Protein AF-A0A929A6B3-F1 (afdb_monomer_lite)

pLDDT: mean 87.48, std 12.08, range [42.75, 97.12]

Foldseek 3Di:
DDDDDPPDDDDDPVRVVLLVVLLVLLLVCCPVLAHEPVSVVVSVCSCCVVPDHDPSSVVSNVVSNCVRPNPDDGHYDDPDDD

Secondary structure (DSSP, 8-state):
-----TTPPPPPHHHHHHHHHHHHHHHHTTTTSEE-HHHHHHHHHHHTTTSS--HHHHHHHHHHHHHHHTTSPPEE------

Sequence (82 aa):
MLVERPNAKPLSLEEISQLETLRSVVEHALEDGQFSIYERERIQSLIWADGKVTYEELRTMNEAIYSVMGDIPPEFEWRRFD

Structure (mmCIF, N/CA/C/O backbone):
data_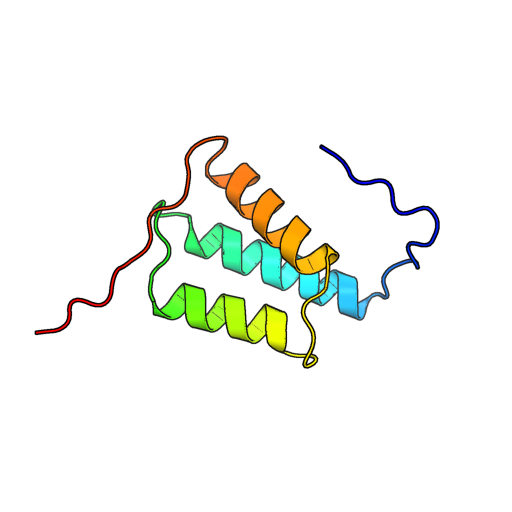AF-A0A929A6B3-F1
#
_entry.id   AF-A0A929A6B3-F1
#
loop_
_atom_site.group_PDB
_atom_site.id
_atom_site.type_symbol
_atom_site.label_atom_id
_atom_site.label_alt_id
_atom_site.label_comp_id
_atom_site.label_asym_id
_atom_site.label_entity_id
_atom_site.label_seq_id
_atom_site.pdbx_PDB_ins_code
_atom_site.Cartn_x
_atom_site.Cartn_y
_atom_site.Cartn_z
_atom_site.occupancy
_atom_site.B_iso_or_equiv
_atom_site.auth_seq_id
_atom_site.auth_comp_id
_atom_site.auth_asym_id
_atom_site.auth_atom_id
_atom_site.pdbx_PDB_model_num
ATOM 1 N N . MET A 1 1 ? -10.106 14.074 -4.864 1.00 42.75 1 MET A N 1
ATOM 2 C CA . MET A 1 1 ? -11.418 14.290 -4.210 1.00 42.75 1 MET A CA 1
ATOM 3 C C . MET A 1 1 ? -11.440 13.444 -2.944 1.00 42.75 1 MET A C 1
ATOM 5 O O . MET A 1 1 ? -11.369 12.229 -3.060 1.00 42.75 1 MET A O 1
ATOM 9 N N . LEU A 1 2 ? -11.432 14.060 -1.758 1.00 47.25 2 LEU A N 1
ATOM 10 C CA . LEU A 1 2 ? -11.538 13.338 -0.484 1.00 47.25 2 LEU A CA 1
ATOM 11 C C . LEU A 1 2 ? -13.019 13.017 -0.254 1.00 4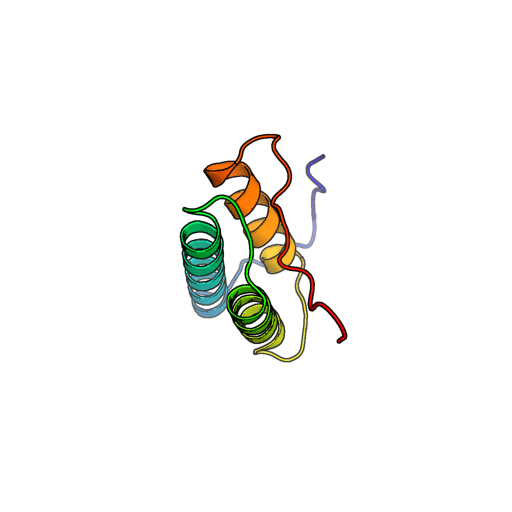7.25 2 LEU A C 1
ATOM 13 O O . LEU A 1 2 ? -13.841 13.925 -0.171 1.00 47.25 2 LEU A O 1
ATOM 17 N N . VAL A 1 3 ? -13.375 11.734 -0.238 1.00 56.91 3 VAL A N 1
ATOM 18 C CA . VAL A 1 3 ? -14.734 11.297 0.103 1.00 56.91 3 VAL A CA 1
ATOM 19 C C . VAL A 1 3 ? -14.822 11.263 1.625 1.00 56.91 3 VAL A C 1
ATOM 21 O O . VAL A 1 3 ? -14.236 10.382 2.252 1.00 56.91 3 VAL A O 1
ATOM 24 N N . GLU A 1 4 ? -15.522 12.222 2.231 1.00 54.53 4 GLU A N 1
ATOM 25 C CA . GLU A 1 4 ? -15.763 12.205 3.676 1.00 54.53 4 GLU A CA 1
ATOM 26 C C . GLU A 1 4 ? -16.712 11.058 4.048 1.00 54.53 4 GLU A C 1
ATOM 28 O O . GLU A 1 4 ? -17.772 10.876 3.444 1.00 54.53 4 GLU A O 1
ATOM 33 N N . ARG A 1 5 ? -16.319 10.259 5.048 1.00 62.62 5 ARG A N 1
ATOM 34 C CA . ARG A 1 5 ? -17.084 9.109 5.547 1.00 62.62 5 ARG A CA 1
ATOM 35 C C . ARG A 1 5 ? -17.572 9.392 6.969 1.00 62.62 5 ARG A C 1
ATOM 37 O O . ARG A 1 5 ? -16.888 9.022 7.920 1.00 62.62 5 ARG A O 1
ATOM 44 N N . PRO A 1 6 ? -18.763 9.994 7.140 1.00 57.19 6 PRO A N 1
ATOM 45 C CA . PRO A 1 6 ? -19.281 10.372 8.459 1.00 57.19 6 PRO A CA 1
ATOM 46 C C . PRO A 1 6 ? -19.544 9.184 9.409 1.00 57.19 6 PRO A C 1
ATOM 48 O O . PRO A 1 6 ? -19.744 9.402 10.597 1.00 57.19 6 PRO A O 1
ATOM 51 N N . ASN A 1 7 ? -19.492 7.938 8.913 1.00 62.72 7 ASN A N 1
ATOM 52 C CA . ASN A 1 7 ? -19.608 6.698 9.696 1.00 62.72 7 ASN A CA 1
ATOM 53 C C . ASN A 1 7 ? -18.322 5.846 9.691 1.00 62.72 7 ASN A C 1
ATOM 55 O O . ASN A 1 7 ? -18.389 4.636 9.925 1.00 62.72 7 ASN A O 1
ATOM 59 N N . ALA A 1 8 ? -17.158 6.426 9.375 1.00 70.19 8 ALA A N 1
ATOM 60 C CA . ALA A 1 8 ? -15.896 5.698 9.458 1.00 70.19 8 ALA A CA 1
ATOM 61 C C . ALA A 1 8 ? -15.651 5.257 10.907 1.00 70.19 8 ALA A C 1
ATOM 63 O O . ALA A 1 8 ? -15.556 6.080 11.819 1.00 70.19 8 ALA A O 1
ATOM 64 N N . LYS A 1 9 ? -15.577 3.942 11.123 1.00 78.31 9 LYS A N 1
ATOM 65 C CA . LYS A 1 9 ? -15.126 3.405 12.404 1.00 78.31 9 LYS A CA 1
ATOM 66 C C . LYS A 1 9 ? -13.623 3.661 12.534 1.00 78.31 9 LYS A C 1
ATOM 68 O O . LYS A 1 9 ? -12.924 3.615 11.521 1.00 78.31 9 LYS A O 1
ATOM 73 N N . PRO A 1 10 ? -13.118 3.921 13.749 1.00 81.62 10 PRO A N 1
ATOM 74 C CA . PRO A 1 10 ? -11.682 3.935 13.971 1.00 81.62 10 PRO A CA 1
ATOM 75 C C . PRO A 1 10 ? -11.104 2.565 13.606 1.00 81.62 10 PRO A C 1
ATOM 77 O O . PRO A 1 10 ? -11.690 1.537 13.951 1.00 81.62 10 PRO A O 1
ATOM 80 N N . LEU A 1 11 ? -9.972 2.577 12.905 1.00 84.75 11 LEU A N 1
ATOM 81 C CA . LEU A 1 11 ? -9.231 1.365 12.577 1.00 84.75 11 LEU A CA 1
ATOM 82 C C . LEU A 1 11 ? -8.654 0.745 13.851 1.00 84.75 11 LEU A C 1
ATOM 84 O O . LEU A 1 11 ? -8.189 1.445 14.755 1.00 84.75 11 LEU A O 1
ATOM 88 N N . SER A 1 12 ? -8.687 -0.577 13.909 1.00 88.44 12 SER A N 1
ATOM 89 C CA . SER A 1 12 ? -7.964 -1.370 14.894 1.00 88.44 12 SER A CA 1
ATOM 90 C C . SER A 1 12 ? -6.451 -1.299 14.661 1.00 88.44 12 SER A C 1
ATOM 92 O O . SER A 1 12 ? -5.977 -0.924 13.589 1.00 88.44 12 SER A O 1
ATOM 94 N N . LEU A 1 13 ? -5.669 -1.687 15.673 1.00 89.81 13 LEU A N 1
ATOM 95 C CA . LEU A 1 13 ? -4.207 -1.750 15.557 1.00 89.81 13 LEU A CA 1
ATOM 96 C C . LEU A 1 13 ? -3.745 -2.750 14.486 1.00 89.81 13 LEU A C 1
ATOM 98 O O . LEU A 1 13 ? -2.740 -2.512 13.824 1.00 89.81 13 LEU A O 1
ATOM 102 N N . GLU A 1 14 ? -4.482 -3.846 14.309 1.00 88.50 14 GLU A N 1
ATOM 103 C CA . GLU A 1 14 ? -4.197 -4.854 13.287 1.00 88.50 14 GLU A CA 1
ATOM 104 C C . GLU A 1 14 ? -4.431 -4.297 11.879 1.00 88.50 14 GLU A C 1
ATOM 106 O O . GLU A 1 14 ? -3.545 -4.393 11.034 1.00 88.50 14 GLU A O 1
ATOM 111 N N . GLU A 1 15 ? -5.561 -3.616 11.660 1.00 89.06 15 GLU A N 1
ATOM 112 C CA . GLU A 1 15 ? -5.850 -2.947 10.385 1.00 89.06 15 GLU A CA 1
ATOM 113 C C . GLU A 1 15 ? -4.797 -1.876 10.071 1.00 89.06 15 GLU A C 1
ATOM 115 O O . GLU A 1 15 ? -4.321 -1.794 8.943 1.00 89.06 15 GLU A O 1
ATOM 120 N N . ILE A 1 16 ? -4.364 -1.088 11.062 1.00 92.31 16 ILE A N 1
ATOM 121 C CA . ILE A 1 16 ? -3.286 -0.103 10.869 1.00 92.31 16 ILE A CA 1
ATOM 122 C C . ILE A 1 16 ? -1.992 -0.796 10.426 1.00 92.31 16 ILE A C 1
ATOM 124 O O . ILE A 1 16 ? -1.385 -0.380 9.441 1.00 92.31 16 ILE A O 1
ATOM 128 N N . SER A 1 17 ? -1.597 -1.876 11.102 1.00 93.00 17 SER A N 1
ATOM 129 C CA . SER A 1 17 ? -0.379 -2.621 10.764 1.00 93.00 17 SER A CA 1
ATOM 130 C C . SER A 1 17 ? -0.442 -3.251 9.365 1.00 93.00 17 SER A C 1
ATOM 132 O O . SER A 1 17 ? 0.549 -3.239 8.626 1.00 93.00 17 SER A O 1
ATOM 134 N N . GLN A 1 18 ? -1.612 -3.751 8.956 1.00 92.44 18 GLN A N 1
ATOM 135 C CA . GLN A 1 18 ? -1.833 -4.269 7.605 1.00 92.44 18 GLN A CA 1
ATOM 136 C C . GLN A 1 18 ? -1.701 -3.160 6.553 1.00 92.44 18 GLN A C 1
ATOM 138 O O . GLN A 1 18 ? -1.041 -3.363 5.534 1.00 92.44 18 GLN A O 1
ATOM 143 N N . LEU A 1 19 ? -2.262 -1.972 6.808 1.00 95.00 19 LEU A N 1
ATOM 144 C CA . LEU A 1 19 ? -2.144 -0.827 5.901 1.00 95.00 19 LEU A CA 1
ATOM 145 C C . LEU A 1 19 ? -0.700 -0.317 5.794 1.00 95.00 19 LEU A C 1
ATOM 147 O O . LEU A 1 19 ? -0.253 0.008 4.696 1.00 95.00 19 LEU A O 1
ATOM 151 N N . GLU A 1 20 ? 0.054 -0.281 6.893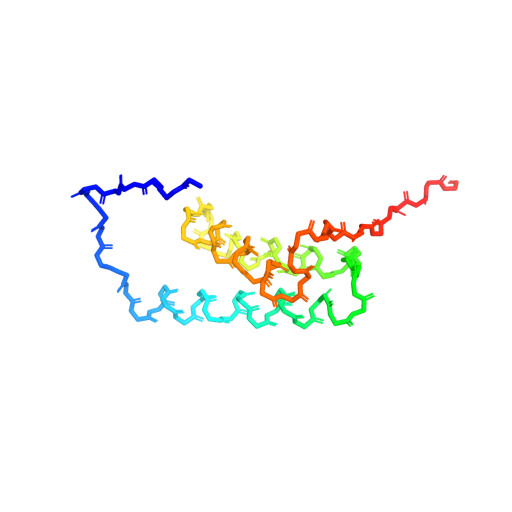 1.00 95.88 20 GLU A N 1
ATOM 152 C CA . GLU A 1 20 ? 1.485 0.062 6.872 1.00 95.88 20 GLU A CA 1
ATOM 153 C C . GLU A 1 20 ? 2.295 -0.948 6.051 1.00 95.88 20 GLU A C 1
ATOM 155 O O . GLU A 1 20 ? 3.139 -0.564 5.238 1.00 95.88 20 GLU A O 1
ATOM 160 N N . THR A 1 21 ? 1.988 -2.238 6.199 1.00 95.50 21 THR A N 1
ATOM 161 C CA . THR A 1 21 ? 2.614 -3.305 5.407 1.00 95.50 21 THR A CA 1
ATOM 162 C C . THR A 1 21 ? 2.285 -3.156 3.923 1.00 95.50 21 THR A C 1
ATOM 164 O O . THR A 1 21 ? 3.182 -3.223 3.083 1.00 95.50 21 THR A O 1
ATOM 167 N N . LEU A 1 22 ? 1.012 -2.919 3.586 1.00 96.19 22 LEU A N 1
ATOM 168 C CA . LEU A 1 22 ? 0.575 -2.680 2.212 1.00 96.19 22 LEU A CA 1
ATOM 169 C C . LEU A 1 22 ? 1.300 -1.475 1.607 1.00 96.19 22 LEU A C 1
ATOM 171 O O . LEU A 1 22 ? 1.819 -1.578 0.498 1.00 96.19 22 LEU A O 1
ATOM 175 N N . ARG A 1 23 ? 1.375 -0.360 2.345 1.00 97.12 23 ARG A N 1
ATOM 176 C CA . ARG A 1 23 ? 2.090 0.850 1.924 1.00 97.12 23 ARG A CA 1
ATOM 177 C C . ARG A 1 23 ? 3.545 0.539 1.588 1.00 97.12 23 ARG A C 1
ATOM 179 O O . ARG A 1 23 ? 3.964 0.815 0.473 1.00 97.12 23 ARG A O 1
ATOM 186 N N . SER A 1 24 ? 4.278 -0.082 2.511 1.00 96.88 24 SER A N 1
ATOM 187 C CA . SER A 1 24 ? 5.695 -0.402 2.307 1.00 96.88 24 SER A CA 1
ATOM 188 C C . SER A 1 24 ? 5.911 -1.313 1.095 1.00 96.88 24 SER A C 1
ATOM 190 O O . SER A 1 24 ? 6.820 -1.079 0.305 1.00 96.88 24 SER A O 1
ATOM 192 N N . VAL A 1 25 ? 5.055 -2.323 0.899 1.00 96.38 25 VAL A N 1
ATOM 193 C CA . VAL A 1 25 ? 5.163 -3.223 -0.260 1.00 96.38 25 VAL A CA 1
ATOM 194 C C . VAL A 1 25 ? 4.896 -2.489 -1.573 1.00 96.38 25 VAL A C 1
ATOM 196 O O . VAL A 1 25 ? 5.604 -2.736 -2.543 1.00 96.38 25 VAL A O 1
ATOM 199 N N . VAL A 1 26 ? 3.907 -1.593 -1.613 1.00 96.19 26 VAL A N 1
ATOM 200 C CA . VAL A 1 26 ? 3.603 -0.787 -2.805 1.00 96.19 26 VAL A CA 1
ATOM 201 C C . VAL A 1 26 ? 4.728 0.199 -3.113 1.00 96.19 26 VAL A C 1
ATOM 203 O O . VAL A 1 26 ? 5.094 0.341 -4.274 1.00 96.19 26 VAL A O 1
ATOM 206 N N . GLU A 1 27 ? 5.285 0.857 -2.094 1.00 95.81 27 GLU A N 1
ATOM 207 C CA . GLU A 1 27 ? 6.379 1.816 -2.270 1.00 95.81 27 GLU A CA 1
ATOM 208 C C . GLU A 1 27 ? 7.640 1.131 -2.810 1.00 95.81 27 GLU A C 1
ATOM 210 O O . GLU A 1 27 ? 8.218 1.602 -3.786 1.00 95.81 27 GLU A O 1
ATOM 215 N N . HIS A 1 28 ? 8.016 -0.021 -2.244 1.00 95.06 28 HIS A N 1
ATOM 216 C CA . HIS A 1 28 ? 9.159 -0.800 -2.728 1.00 95.06 28 HIS A CA 1
ATOM 217 C C . HIS A 1 28 ? 8.951 -1.352 -4.141 1.00 95.06 28 HIS A C 1
ATOM 219 O O . HIS A 1 28 ? 9.877 -1.331 -4.944 1.00 95.06 28 HIS A O 1
ATOM 225 N N . ALA A 1 29 ? 7.738 -1.808 -4.461 1.00 94.25 29 ALA A N 1
ATOM 226 C CA . ALA A 1 29 ? 7.399 -2.327 -5.787 1.00 94.25 29 ALA A CA 1
ATOM 227 C C . ALA A 1 29 ? 7.365 -1.253 -6.891 1.00 94.25 29 ALA A C 1
ATOM 229 O O . ALA A 1 29 ? 7.091 -1.576 -8.038 1.00 94.25 29 ALA A O 1
ATOM 230 N N . LEU A 1 30 ? 7.564 0.023 -6.548 1.00 94.12 30 LEU A N 1
ATOM 231 C CA . LEU A 1 30 ? 7.601 1.137 -7.495 1.00 94.12 30 LEU A CA 1
ATOM 232 C C . LEU A 1 30 ? 8.932 1.889 -7.491 1.00 94.12 30 LEU A C 1
ATOM 234 O O . LEU A 1 30 ? 9.035 2.933 -8.136 1.00 94.12 30 LEU A O 1
ATOM 238 N N . GLU A 1 31 ? 9.962 1.378 -6.814 1.00 91.44 31 GLU A N 1
ATOM 239 C CA . GLU A 1 31 ? 11.303 1.981 -6.843 1.00 91.44 31 GLU A CA 1
ATOM 240 C C . GLU A 1 31 ? 11.886 2.049 -8.265 1.00 91.44 31 GLU A C 1
ATOM 242 O O . GLU A 1 31 ? 12.656 2.958 -8.577 1.00 91.44 31 GLU A O 1
ATOM 247 N N . ASP A 1 32 ? 11.493 1.121 -9.138 1.00 90.38 32 ASP A N 1
ATOM 248 C CA . ASP A 1 32 ? 11.856 1.079 -10.556 1.00 90.38 32 ASP A CA 1
ATOM 249 C C . ASP A 1 32 ? 10.800 1.718 -11.485 1.00 90.38 32 ASP A C 1
ATOM 251 O O . ASP A 1 32 ? 11.007 1.798 -12.698 1.00 90.38 32 ASP A O 1
ATOM 255 N N . GLY A 1 33 ? 9.694 2.221 -10.924 1.00 91.12 33 GLY A N 1
ATOM 256 C CA . GLY A 1 33 ? 8.585 2.846 -11.646 1.00 91.12 33 GLY A CA 1
ATOM 257 C C . GLY A 1 33 ? 7.628 1.873 -12.346 1.00 91.12 33 GLY A C 1
ATOM 258 O O . GLY A 1 33 ? 6.747 2.328 -13.087 1.00 91.12 33 GLY A O 1
ATOM 259 N N . GLN A 1 34 ? 7.763 0.560 -12.132 1.00 94.06 34 GLN A N 1
ATOM 260 C CA . GLN A 1 34 ? 6.963 -0.454 -12.811 1.00 94.06 34 GLN A CA 1
ATOM 261 C C . GLN A 1 34 ? 6.499 -1.554 -11.854 1.00 94.06 34 GLN A C 1
ATOM 263 O O . GLN A 1 34 ? 7.287 -2.204 -11.195 1.00 94.06 34 GLN A O 1
ATOM 268 N N . PHE A 1 35 ? 5.210 -1.891 -11.890 1.00 93.19 35 PHE A N 1
ATOM 269 C CA . PHE A 1 35 ? 4.733 -3.099 -11.224 1.00 93.19 35 PHE A CA 1
ATOM 270 C C . PHE A 1 35 ? 4.989 -4.351 -12.071 1.00 93.19 35 PHE A C 1
ATOM 272 O O . PHE A 1 35 ? 4.363 -4.541 -13.128 1.00 93.19 35 PHE A O 1
ATOM 279 N N . SER A 1 36 ? 5.812 -5.266 -11.561 1.00 94.12 36 SER A N 1
ATOM 280 C CA . SER A 1 36 ? 5.939 -6.621 -12.104 1.00 94.12 36 SER A CA 1
ATOM 281 C C . SER A 1 36 ? 4.675 -7.465 -11.877 1.00 94.12 36 SER A C 1
ATOM 283 O O . SER A 1 36 ? 3.756 -7.121 -11.120 1.00 94.12 36 SER A O 1
ATOM 285 N N . ILE A 1 37 ? 4.595 -8.623 -12.538 1.00 92.75 37 ILE A N 1
ATOM 286 C CA . ILE A 1 37 ? 3.528 -9.606 -12.278 1.00 92.75 37 ILE A CA 1
ATOM 287 C C . ILE A 1 37 ? 3.567 -10.080 -10.816 1.00 92.75 37 ILE A C 1
ATOM 289 O O . ILE A 1 37 ? 2.527 -10.103 -10.159 1.00 92.75 37 ILE A O 1
ATOM 293 N N . TYR A 1 38 ? 4.752 -10.401 -10.294 1.00 92.25 38 TYR A N 1
ATOM 294 C CA . TYR A 1 38 ? 4.911 -10.942 -8.941 1.00 92.25 38 TYR A CA 1
ATOM 295 C C . TYR A 1 38 ? 4.543 -9.929 -7.853 1.00 92.25 38 TYR A C 1
ATOM 297 O O . TYR A 1 38 ? 3.909 -10.287 -6.859 1.00 92.25 38 TYR A O 1
ATOM 305 N N . GLU A 1 39 ? 4.896 -8.657 -8.036 1.00 94.44 39 GLU A N 1
ATOM 306 C CA . GLU A 1 39 ? 4.540 -7.601 -7.084 1.00 94.44 39 GLU A CA 1
ATOM 307 C C . GLU A 1 39 ? 3.039 -7.370 -7.042 1.00 94.44 39 GLU A C 1
ATOM 309 O O . GLU A 1 39 ? 2.468 -7.256 -5.958 1.00 94.44 39 GLU A O 1
ATOM 314 N N . ARG A 1 40 ? 2.369 -7.392 -8.199 1.00 93.31 40 ARG A N 1
ATOM 315 C CA . ARG A 1 40 ? 0.906 -7.311 -8.235 1.00 93.31 40 ARG A CA 1
ATOM 316 C C . ARG A 1 40 ? 0.243 -8.481 -7.537 1.00 93.31 40 ARG A C 1
ATOM 318 O O . ARG A 1 40 ? -0.690 -8.258 -6.775 1.00 93.31 40 ARG A O 1
ATOM 325 N N . GLU A 1 41 ? 0.708 -9.705 -7.771 1.00 93.50 41 GLU A N 1
ATOM 326 C CA . GLU A 1 41 ? 0.169 -10.891 -7.097 1.00 93.50 41 GLU A CA 1
ATOM 327 C C . GLU A 1 41 ? 0.369 -10.801 -5.577 1.00 93.50 41 GLU A C 1
ATOM 329 O O . GLU A 1 41 ? -0.542 -11.114 -4.803 1.00 93.50 41 GLU A O 1
ATOM 334 N N . ARG A 1 42 ? 1.524 -10.292 -5.131 1.00 94.06 42 ARG A N 1
ATOM 335 C CA . ARG A 1 42 ? 1.806 -10.046 -3.712 1.00 94.06 42 ARG A CA 1
ATOM 336 C C . ARG A 1 42 ? 0.895 -8.972 -3.116 1.00 94.06 42 ARG A C 1
ATOM 338 O O . ARG A 1 42 ? 0.302 -9.205 -2.065 1.00 94.06 42 ARG A O 1
ATOM 345 N N . ILE A 1 43 ? 0.764 -7.820 -3.773 1.00 94.00 43 ILE A N 1
ATOM 346 C CA . ILE A 1 43 ? -0.106 -6.715 -3.340 1.00 94.00 43 ILE A CA 1
ATOM 347 C C . ILE A 1 43 ? -1.564 -7.179 -3.295 1.00 94.00 43 ILE A C 1
ATOM 349 O O . ILE A 1 43 ? -2.259 -6.947 -2.308 1.00 94.00 43 ILE A O 1
ATOM 353 N N . GLN A 1 44 ? -2.016 -7.904 -4.319 1.00 93.31 44 GLN A N 1
ATOM 354 C CA . GLN A 1 44 ? -3.362 -8.462 -4.368 1.00 93.31 44 GLN A CA 1
ATOM 355 C C . GLN A 1 44 ? -3.605 -9.447 -3.223 1.00 93.31 44 GLN A C 1
ATOM 357 O O . GLN A 1 44 ? -4.662 -9.398 -2.602 1.00 93.31 44 GLN A O 1
ATOM 362 N N . SER A 1 45 ? -2.629 -10.299 -2.905 1.00 93.38 45 SER A N 1
ATOM 363 C CA . SER A 1 45 ? -2.735 -11.241 -1.786 1.00 93.38 45 SER A CA 1
ATOM 364 C C . SER A 1 45 ? -2.836 -10.532 -0.432 1.00 93.38 45 SER A C 1
ATOM 366 O O . SER A 1 45 ? -3.565 -11.000 0.435 1.00 93.38 45 SER A O 1
ATOM 368 N N . LEU A 1 46 ? -2.148 -9.398 -0.253 1.00 92.00 46 LEU A N 1
ATOM 369 C CA . LEU A 1 46 ? -2.233 -8.590 0.971 1.00 92.00 46 LEU A CA 1
ATOM 370 C C . LEU A 1 46 ? -3.596 -7.911 1.126 1.00 92.00 46 LEU A C 1
ATOM 372 O O . LEU A 1 46 ? -4.156 -7.927 2.217 1.00 92.00 46 LEU A O 1
ATOM 376 N N . ILE A 1 47 ? -4.128 -7.353 0.036 1.00 91.44 47 ILE A N 1
ATOM 377 C CA . ILE A 1 47 ? -5.445 -6.701 0.010 1.00 91.44 47 ILE A CA 1
ATOM 378 C C . ILE A 1 47 ? -6.581 -7.721 0.196 1.00 91.44 47 ILE A C 1
ATOM 380 O O . ILE A 1 47 ? -7.643 -7.385 0.691 1.00 91.44 47 ILE A O 1
ATOM 384 N N . TRP A 1 48 ? -6.388 -8.974 -0.220 1.00 91.94 48 TRP A N 1
ATOM 385 C CA . TRP A 1 48 ? -7.392 -10.035 -0.078 1.00 91.94 48 TRP A CA 1
ATOM 386 C C . TRP A 1 48 ? -7.180 -10.938 1.143 1.00 91.94 48 TRP A C 1
ATOM 388 O O . TRP A 1 48 ? -7.913 -11.917 1.296 1.00 91.94 48 TRP A O 1
ATOM 398 N N . ALA A 1 49 ? -6.201 -10.649 2.005 1.00 88.12 49 ALA A N 1
ATOM 399 C CA . ALA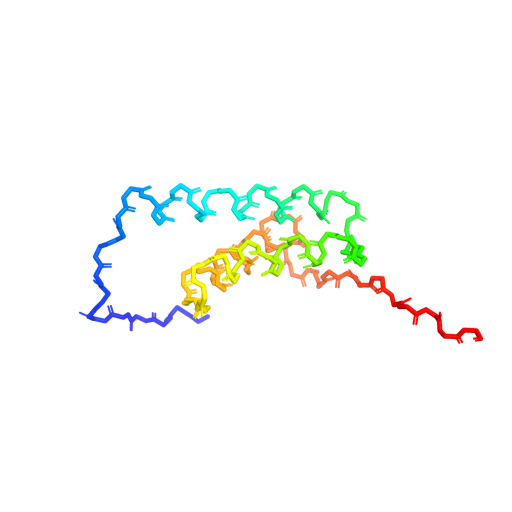 A 1 49 ? -5.795 -11.542 3.092 1.00 88.12 49 ALA A CA 1
ATOM 400 C C . ALA A 1 49 ? -6.935 -11.855 4.078 1.00 88.12 49 ALA A C 1
ATOM 402 O O . ALA A 1 49 ? -7.033 -12.976 4.577 1.00 88.12 49 ALA A O 1
ATOM 403 N N . ASP A 1 50 ? -7.822 -10.889 4.318 1.00 84.88 50 ASP A N 1
ATOM 404 C CA . ASP A 1 50 ? -8.993 -11.020 5.190 1.00 84.88 50 ASP A CA 1
ATOM 405 C C . ASP A 1 50 ? -10.293 -11.354 4.418 1.00 84.88 50 ASP A C 1
ATOM 407 O O . ASP A 1 50 ? -11.390 -11.373 4.986 1.00 84.88 50 ASP A O 1
ATOM 411 N N . GLY A 1 51 ? -10.174 -11.644 3.117 1.00 88.31 51 GLY A N 1
ATOM 412 C CA . GLY A 1 51 ? -11.274 -12.015 2.232 1.00 88.31 51 GLY A CA 1
ATOM 413 C C . GLY A 1 51 ? -12.140 -10.851 1.743 1.00 88.31 51 GLY A C 1
ATOM 414 O O . GLY A 1 51 ? -13.171 -11.103 1.112 1.00 88.31 51 GLY A O 1
ATOM 415 N N . LYS A 1 52 ? -11.767 -9.593 2.004 1.00 89.25 52 LYS A N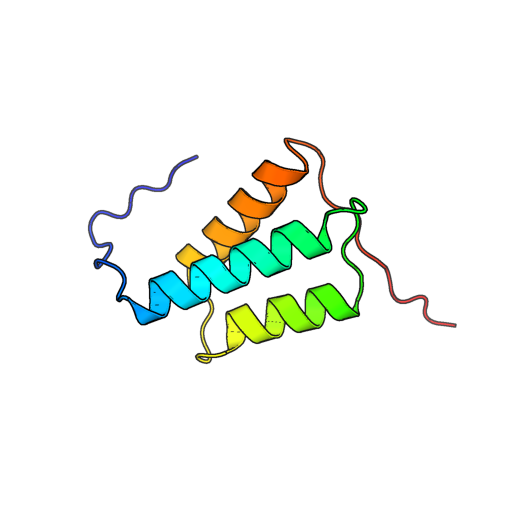 1
ATOM 416 C CA . LYS A 1 52 ? -12.501 -8.409 1.535 1.00 89.25 52 LYS A CA 1
ATOM 417 C C . LYS A 1 52 ? -11.533 -7.306 1.120 1.00 89.25 52 LYS A C 1
ATOM 419 O O . LYS A 1 52 ? -10.462 -7.174 1.669 1.00 89.25 52 LYS A O 1
ATOM 424 N N . VAL A 1 53 ? -11.955 -6.465 0.181 1.00 89.25 53 VAL A N 1
ATOM 425 C CA . VAL A 1 53 ? -11.214 -5.246 -0.166 1.00 89.25 53 VAL A CA 1
ATOM 426 C C . VAL A 1 53 ? -11.888 -4.061 0.500 1.00 89.25 53 VAL A C 1
ATOM 428 O O . VAL A 1 53 ? -13.067 -3.782 0.255 1.00 89.25 53 VAL A O 1
ATOM 431 N N . THR A 1 54 ? -11.148 -3.358 1.342 1.00 90.44 54 THR A N 1
ATOM 432 C CA . THR A 1 54 ? -11.606 -2.157 2.035 1.00 90.44 54 THR A CA 1
ATOM 433 C C . THR A 1 54 ? -11.245 -0.894 1.257 1.00 90.44 54 THR A C 1
ATOM 435 O O . THR A 1 54 ? -10.411 -0.875 0.349 1.00 90.44 54 THR A O 1
ATOM 438 N N . TYR A 1 55 ? -11.900 0.212 1.599 1.00 89.94 55 TYR A N 1
ATOM 439 C CA . TYR A 1 55 ? -11.563 1.496 0.990 1.00 89.94 55 TYR A CA 1
ATOM 440 C C . TYR A 1 55 ? -10.205 1.999 1.462 1.00 89.94 55 TYR A C 1
ATOM 442 O O . TYR A 1 55 ? -9.484 2.647 0.711 1.00 89.94 55 TYR A O 1
ATOM 450 N N . GLU A 1 56 ? -9.875 1.719 2.712 1.00 91.44 56 GLU A N 1
ATOM 451 C CA . GLU A 1 56 ? -8.658 2.136 3.375 1.00 91.44 56 GLU A CA 1
ATOM 452 C C . GLU A 1 56 ? -7.434 1.498 2.711 1.00 91.44 56 GLU A C 1
ATOM 454 O O . GLU A 1 56 ? -6.436 2.191 2.517 1.00 91.44 56 GLU A O 1
ATOM 459 N N . GLU A 1 57 ? -7.542 0.251 2.244 1.00 92.94 57 GLU A N 1
ATOM 460 C CA . GLU A 1 57 ? -6.518 -0.416 1.428 1.00 92.94 57 GLU A CA 1
ATOM 461 C C . GLU A 1 57 ? -6.373 0.227 0.048 1.00 92.94 57 GLU A C 1
ATOM 463 O O . GLU A 1 57 ? -5.266 0.581 -0.355 1.00 92.94 57 GLU A O 1
ATOM 468 N N . LEU A 1 58 ? -7.484 0.464 -0.663 1.00 93.25 58 LEU A N 1
ATOM 469 C CA . LEU A 1 58 ? -7.449 1.126 -1.974 1.00 93.25 58 LEU A CA 1
ATOM 470 C C . LEU A 1 58 ? -6.893 2.549 -1.881 1.00 93.25 58 LEU A C 1
ATOM 472 O O . LEU A 1 58 ? -6.148 2.991 -2.756 1.00 93.25 58 LEU A O 1
ATOM 476 N N . ARG A 1 59 ? -7.254 3.281 -0.825 1.00 93.94 59 ARG A N 1
ATOM 477 C CA . ARG A 1 59 ? -6.735 4.621 -0.556 1.00 93.94 59 ARG A CA 1
ATOM 478 C C . ARG A 1 59 ? -5.246 4.561 -0.245 1.00 93.94 59 ARG A C 1
ATOM 480 O O . ARG A 1 59 ? -4.495 5.313 -0.848 1.00 93.94 59 ARG A O 1
ATOM 487 N N . THR A 1 60 ? -4.824 3.651 0.631 1.00 95.31 60 THR A N 1
ATOM 488 C CA . THR A 1 60 ? -3.409 3.464 0.986 1.00 95.31 60 THR A CA 1
ATOM 489 C C . THR A 1 60 ? -2.568 3.124 -0.238 1.00 95.31 60 THR A C 1
ATOM 491 O O . THR A 1 60 ? -1.521 3.732 -0.432 1.00 95.31 60 THR A O 1
ATOM 494 N N . MET A 1 61 ? -3.050 2.232 -1.104 1.00 94.44 61 MET A N 1
ATOM 495 C CA . MET A 1 61 ? -2.384 1.902 -2.363 1.00 94.44 61 MET A CA 1
ATOM 496 C C . MET A 1 61 ? -2.243 3.134 -3.269 1.00 94.44 61 MET A C 1
ATOM 498 O O . MET A 1 61 ? -1.149 3.414 -3.744 1.00 94.44 61 MET A O 1
ATOM 502 N N . ASN A 1 62 ? -3.315 3.908 -3.475 1.00 93.44 62 ASN A N 1
ATOM 503 C CA . ASN A 1 62 ? -3.251 5.123 -4.299 1.00 93.44 62 ASN A CA 1
ATOM 504 C C . ASN A 1 62 ? -2.324 6.195 -3.706 1.00 93.44 62 ASN A C 1
ATOM 506 O O . ASN A 1 62 ? -1.577 6.832 -4.442 1.00 93.44 62 ASN A O 1
ATOM 510 N N . GLU A 1 63 ? -2.361 6.397 -2.388 1.00 95.06 63 GLU A N 1
ATOM 511 C CA . GLU A 1 63 ? -1.478 7.344 -1.700 1.00 95.06 63 GLU A CA 1
ATOM 512 C C . GLU A 1 63 ? -0.011 6.920 -1.790 1.00 95.06 63 GLU A C 1
ATOM 514 O O . GLU A 1 63 ? 0.844 7.776 -1.987 1.00 95.06 63 GLU A O 1
ATOM 519 N N . ALA A 1 64 ? 0.280 5.623 -1.671 1.00 95.62 64 ALA A N 1
ATOM 520 C CA . ALA A 1 64 ? 1.627 5.079 -1.821 1.00 95.62 64 ALA A CA 1
ATOM 521 C C . ALA A 1 64 ? 2.153 5.274 -3.252 1.00 95.62 64 ALA A C 1
ATOM 523 O O . ALA A 1 64 ? 3.242 5.812 -3.433 1.00 95.62 64 ALA A O 1
ATOM 524 N N . ILE A 1 65 ? 1.343 4.945 -4.269 1.00 94.62 65 ILE A N 1
ATOM 525 C CA . ILE A 1 65 ? 1.682 5.189 -5.681 1.00 94.62 65 ILE A CA 1
ATOM 526 C C . ILE A 1 65 ? 1.977 6.676 -5.906 1.00 94.62 65 ILE A C 1
ATOM 528 O O . ILE A 1 65 ? 3.027 7.022 -6.438 1.00 94.62 65 ILE A O 1
ATOM 532 N N . TYR A 1 66 ? 1.085 7.561 -5.453 1.00 94.06 66 TYR A N 1
ATOM 533 C CA . TYR A 1 66 ? 1.263 9.006 -5.602 1.00 94.06 66 TYR A CA 1
ATOM 534 C C . TYR A 1 66 ? 2.489 9.529 -4.836 1.00 94.06 66 TYR A C 1
ATOM 536 O O . TYR A 1 66 ? 3.176 10.428 -5.308 1.00 94.06 66 TYR A O 1
ATOM 544 N N . SER A 1 67 ? 2.796 8.966 -3.666 1.00 94.62 67 SER A N 1
ATOM 545 C CA . SER A 1 67 ? 3.972 9.345 -2.875 1.00 94.62 67 SER A CA 1
ATOM 546 C C . SER A 1 67 ? 5.286 9.030 -3.597 1.00 94.62 67 SER A C 1
ATOM 548 O O . SER A 1 67 ? 6.238 9.799 -3.482 1.00 94.62 67 SER A O 1
ATOM 550 N N . VAL A 1 68 ? 5.339 7.924 -4.347 1.00 94.38 68 VAL A N 1
ATOM 551 C CA . VAL A 1 68 ? 6.539 7.510 -5.094 1.00 94.38 68 VAL A CA 1
ATOM 552 C C . VAL A 1 68 ? 6.611 8.171 -6.468 1.00 94.38 68 VAL A C 1
ATOM 554 O O . VAL A 1 68 ? 7.669 8.645 -6.874 1.00 94.38 68 VAL A O 1
ATOM 557 N N . MET A 1 69 ? 5.491 8.225 -7.187 1.00 93.12 69 MET A N 1
ATOM 558 C CA . MET A 1 69 ? 5.460 8.579 -8.610 1.00 93.12 69 MET A CA 1
ATOM 559 C C . MET A 1 69 ? 4.859 9.958 -8.914 1.00 93.12 69 MET A C 1
ATOM 561 O O . MET A 1 69 ? 4.959 10.444 -10.043 1.00 93.12 69 MET A O 1
ATOM 565 N N . GLY A 1 70 ? 4.231 10.612 -7.934 1.00 92.94 70 GLY A N 1
ATOM 566 C CA . GLY A 1 70 ? 3.460 11.834 -8.152 1.00 92.94 70 GLY A CA 1
ATOM 567 C C . GLY A 1 70 ? 2.281 11.595 -9.097 1.00 92.94 70 GLY A C 1
ATOM 568 O O . GLY A 1 70 ? 1.518 10.646 -8.931 1.00 92.94 70 GLY A O 1
ATOM 569 N N . ASP A 1 71 ? 2.146 12.452 -10.111 1.00 91.94 71 ASP A N 1
ATOM 570 C CA . ASP A 1 71 ? 1.099 12.348 -11.139 1.00 91.94 71 ASP A CA 1
ATOM 571 C C . ASP A 1 71 ? 1.433 11.344 -12.261 1.00 91.94 71 ASP A C 1
ATOM 573 O O . ASP A 1 71 ? 0.650 11.178 -13.201 1.00 91.94 71 ASP A O 1
ATOM 577 N N . ILE A 1 72 ? 2.597 10.688 -12.202 1.00 89.44 72 ILE A N 1
ATOM 578 C CA . ILE A 1 72 ? 3.002 9.708 -13.210 1.00 89.44 72 ILE A CA 1
ATOM 579 C C . ILE A 1 72 ? 2.287 8.383 -12.906 1.00 89.44 72 ILE A C 1
ATOM 581 O O . ILE A 1 72 ? 2.427 7.854 -11.803 1.00 89.44 72 ILE A O 1
ATOM 585 N N . PRO A 1 73 ? 1.517 7.817 -13.851 1.00 87.19 73 PRO A N 1
ATOM 586 C CA . PRO A 1 73 ? 0.910 6.509 -13.652 1.00 87.19 73 PRO A CA 1
ATOM 587 C C . PRO A 1 73 ? 1.982 5.405 -13.688 1.00 87.19 73 PRO A C 1
ATOM 589 O O . PRO A 1 73 ? 2.881 5.475 -14.529 1.00 87.19 73 PRO A O 1
ATOM 592 N N . PRO A 1 74 ? 1.882 4.370 -12.833 1.00 89.75 74 PRO A N 1
ATOM 593 C CA . PRO A 1 74 ? 2.805 3.241 -12.859 1.00 89.75 74 PRO A CA 1
ATOM 594 C C . PRO A 1 74 ? 2.684 2.457 -14.162 1.00 89.75 74 PRO A C 1
ATOM 596 O O . PRO A 1 74 ? 1.578 2.232 -14.672 1.00 89.75 74 PRO A O 1
ATOM 599 N N . GLU A 1 75 ? 3.822 2.001 -14.682 1.00 92.94 75 GLU A N 1
ATOM 600 C CA . GLU A 1 75 ? 3.820 1.010 -15.749 1.00 92.94 75 GLU A CA 1
ATOM 601 C C . GLU A 1 75 ? 3.506 -0.377 -15.184 1.00 92.94 75 GLU A C 1
ATOM 603 O O . GLU A 1 75 ? 3.748 -0.680 -14.016 1.00 92.94 75 GLU A O 1
ATOM 608 N N . PHE A 1 76 ? 2.956 -1.245 -16.028 1.00 90.88 76 PHE A N 1
ATOM 609 C CA . PHE A 1 76 ? 2.609 -2.607 -15.647 1.00 90.88 76 PHE A CA 1
ATOM 610 C C . PHE A 1 76 ? 3.293 -3.588 -16.580 1.00 90.88 76 PHE A C 1
ATOM 612 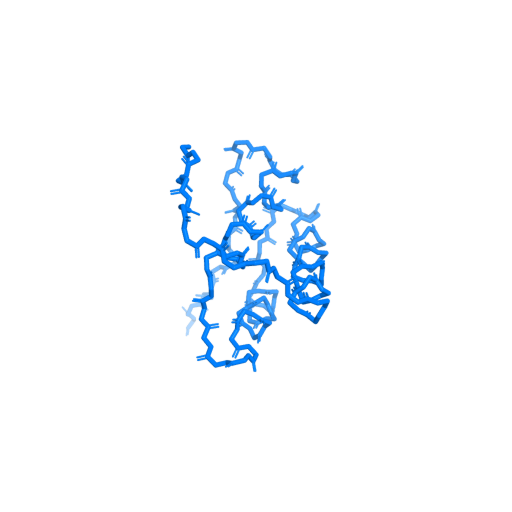O O . PHE A 1 76 ? 3.185 -3.480 -17.802 1.00 90.88 76 PHE A O 1
ATOM 619 N N . GLU A 1 77 ? 3.971 -4.577 -16.007 1.00 90.88 77 GLU A N 1
ATOM 620 C CA . GLU A 1 77 ? 4.461 -5.709 -16.777 1.00 90.88 77 GLU A CA 1
ATOM 621 C C . GLU A 1 77 ? 3.271 -6.468 -17.388 1.00 90.88 77 GLU A C 1
ATOM 623 O O . GLU A 1 77 ? 2.371 -6.961 -16.694 1.00 90.88 77 GLU A O 1
ATOM 628 N N . TRP A 1 78 ? 3.251 -6.567 -18.713 1.00 84.19 78 TRP A N 1
ATOM 629 C CA . TRP A 1 78 ? 2.247 -7.335 -19.440 1.00 84.19 78 TRP A CA 1
ATOM 630 C C . TRP A 1 78 ? 2.776 -8.740 -19.706 1.00 84.19 78 TRP A C 1
ATOM 632 O O . TRP A 1 78 ? 3.848 -8.899 -20.292 1.00 84.19 78 TRP A O 1
ATOM 642 N N . ARG A 1 79 ? 2.002 -9.769 -19.339 1.00 76.81 79 ARG A N 1
ATOM 643 C CA . ARG A 1 79 ? 2.309 -11.148 -19.735 1.00 76.81 79 ARG A CA 1
ATOM 644 C C . ARG A 1 79 ? 2.217 -11.224 -21.260 1.00 76.81 79 ARG A C 1
ATOM 646 O O . ARG A 1 79 ? 1.129 -11.095 -21.822 1.00 76.81 79 ARG A O 1
ATOM 653 N N . ARG A 1 80 ? 3.358 -11.385 -21.932 1.00 71.62 80 ARG A N 1
ATOM 654 C CA . ARG A 1 80 ? 3.374 -11.713 -23.359 1.00 71.62 80 ARG A CA 1
ATOM 655 C C . ARG A 1 80 ? 2.904 -13.156 -23.488 1.00 71.62 80 ARG A C 1
ATOM 657 O O . ARG A 1 80 ? 3.462 -14.033 -22.844 1.00 71.62 80 ARG A O 1
ATOM 664 N N . PHE A 1 81 ? 1.834 -13.360 -24.244 1.00 64.56 81 PHE A N 1
ATOM 665 C CA . PHE A 1 81 ? 1.411 -14.688 -24.663 1.00 64.56 81 PHE A CA 1
ATOM 666 C C . PHE A 1 81 ? 2.200 -15.005 -25.936 1.00 64.56 81 PHE A C 1
ATOM 668 O O . PHE A 1 81 ? 1.997 -14.332 -26.949 1.00 64.56 81 PHE A O 1
ATOM 675 N N . ASP A 1 82 ? 3.153 -15.928 -25.842 1.00 62.06 82 ASP A N 1
ATOM 676 C CA . ASP A 1 82 ? 3.852 -16.549 -26.969 1.00 62.06 82 ASP A CA 1
ATOM 677 C C . ASP A 1 82 ? 3.120 -17.800 -27.482 1.00 62.06 82 ASP A C 1
ATOM 679 O O . ASP A 1 82 ? 2.459 -18.497 -26.676 1.00 62.06 82 ASP A O 1
#

Radius of gyration: 14.0 Å; chains: 1; bounding box: 32×31×42 Å